Protein AF-A0A3M2DBS2-F1 (afdb_monomer)

Mean predicted aligned error: 8.45 Å

pLDDT: mean 73.21, std 15.37, range [33.34, 87.06]

Solvent-accessible surface area (backbone atoms only — not comparable to full-atom values): 4021 Å² total; per-residue (Å²): 114,43,48,35,38,41,44,36,78,89,82,70,46,75,80,47,73,49,76,33,90,46,88,85,27,68,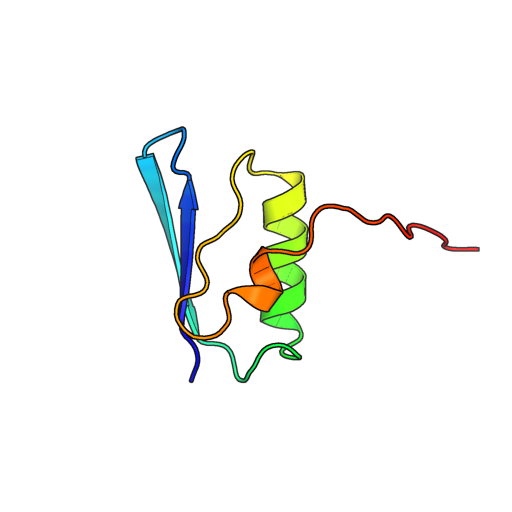68,54,49,51,52,52,54,52,38,69,75,76,40,96,50,65,51,46,31,80,74,45,53,70,76,48,64,66,72,87,78,82,77,93,74,81,128

Foldseek 3Di:
DWKWWAAAPVVRDTPDMDDAPDLPGPVLLVVQVVCLVPGPDFTDTPPCVPSRPDRDPDDPDDD

Sequence (63 aa):
MPVFILFDTKTGYLYGHLFASGPQDPFLQEIVGWWSTHCSTPPIGLDHPEVISAPNSGHFSAN

Structure (mmCIF, N/CA/C/O backbone):
data_AF-A0A3M2DBS2-F1
#
_entry.id   AF-A0A3M2DBS2-F1
#
loop_
_atom_site.group_PDB
_atom_site.id
_atom_site.type_symbol
_atom_site.label_atom_id
_atom_site.label_alt_id
_atom_site.label_comp_id
_atom_site.label_asym_id
_atom_site.label_entity_id
_atom_site.label_seq_id
_atom_site.pdbx_PDB_ins_code
_atom_site.Cartn_x
_atom_site.Cartn_y
_atom_site.Cartn_z
_atom_site.occupancy
_atom_site.B_iso_or_equiv
_atom_site.auth_seq_id
_atom_site.auth_comp_id
_atom_site.auth_asym_id
_atom_site.auth_atom_id
_atom_site.pdbx_PDB_model_num
ATOM 1 N N . MET A 1 1 ? 2.035 -0.843 -15.729 1.00 68.75 1 MET A N 1
ATOM 2 C CA . MET A 1 1 ? 2.407 -0.041 -14.547 1.00 68.75 1 MET A CA 1
ATOM 3 C C . MET A 1 1 ? 1.550 -0.534 -13.409 1.00 68.75 1 MET A C 1
ATOM 5 O O . MET A 1 1 ? 0.338 -0.387 -13.531 1.00 68.75 1 MET A O 1
ATOM 9 N N . PRO A 1 2 ? 2.135 -1.194 -12.403 1.00 71.25 2 PRO A N 1
ATOM 10 C CA . PRO A 1 2 ? 1.375 -1.716 -11.282 1.00 71.25 2 PRO A CA 1
ATOM 11 C C . PRO A 1 2 ? 0.609 -0.633 -10.518 1.00 71.25 2 PRO A C 1
ATOM 13 O O . PRO A 1 2 ? 1.124 0.473 -10.319 1.00 71.25 2 PRO A O 1
ATOM 16 N N . VAL A 1 3 ? -0.609 -0.974 -10.095 1.00 76.50 3 VAL A N 1
ATOM 17 C CA . VAL A 1 3 ? -1.514 -0.109 -9.330 1.00 76.50 3 VAL A CA 1
ATOM 18 C C . VAL A 1 3 ? -1.528 -0.525 -7.864 1.00 76.50 3 VAL A C 1
ATOM 20 O O . VAL A 1 3 ? -1.794 -1.682 -7.524 1.00 76.50 3 VAL A O 1
ATOM 23 N N . PHE A 1 4 ? -1.313 0.453 -6.988 1.00 77.50 4 PHE A N 1
ATOM 24 C CA . PHE A 1 4 ? -1.446 0.286 -5.546 1.00 77.50 4 PHE A CA 1
ATOM 25 C C . PHE A 1 4 ? -2.560 1.186 -5.025 1.00 77.50 4 PHE A C 1
ATOM 27 O O . PHE A 1 4 ? -2.617 2.378 -5.333 1.00 77.50 4 PHE A O 1
ATOM 34 N N . ILE A 1 5 ? -3.454 0.593 -4.243 1.00 80.00 5 ILE A N 1
ATOM 35 C CA . ILE A 1 5 ? -4.596 1.240 -3.616 1.00 80.00 5 ILE A CA 1
ATOM 36 C C . ILE A 1 5 ? -4.276 1.447 -2.138 1.00 80.00 5 ILE A C 1
ATOM 38 O O . ILE A 1 5 ? -4.029 0.510 -1.375 1.00 80.00 5 ILE A O 1
ATOM 42 N N . LEU A 1 6 ? -4.325 2.710 -1.745 1.00 81.19 6 LEU A N 1
ATOM 43 C CA . LEU A 1 6 ? -4.114 3.180 -0.392 1.00 81.19 6 LEU A CA 1
ATOM 44 C C . LEU A 1 6 ? -5.478 3.299 0.294 1.00 81.19 6 LEU A C 1
ATOM 46 O O . LEU A 1 6 ? -6.084 4.372 0.329 1.00 81.19 6 LEU A O 1
ATOM 50 N N . PHE A 1 7 ? -5.998 2.180 0.792 1.00 81.12 7 PHE A N 1
ATOM 51 C CA . PHE A 1 7 ? -7.319 2.100 1.414 1.00 81.12 7 PHE A CA 1
ATOM 52 C C . PHE A 1 7 ? -7.219 1.570 2.840 1.00 81.12 7 PHE A C 1
ATOM 54 O O . PHE A 1 7 ? -6.719 0.468 3.056 1.00 81.12 7 PHE A O 1
ATOM 61 N N . ASP A 1 8 ? -7.726 2.338 3.802 1.00 76.69 8 ASP A N 1
ATOM 62 C CA . ASP A 1 8 ? -7.828 1.879 5.181 1.00 76.69 8 ASP A CA 1
ATOM 63 C C . ASP A 1 8 ? -9.162 1.1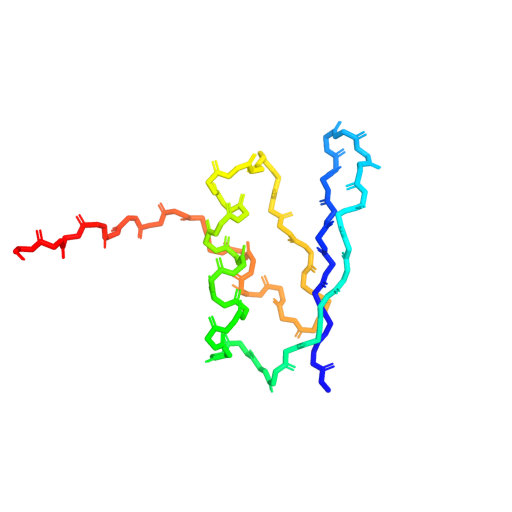62 5.402 1.00 76.69 8 ASP A C 1
ATOM 65 O O . ASP A 1 8 ? -10.220 1.782 5.530 1.00 76.69 8 ASP A O 1
ATOM 69 N N . THR A 1 9 ? -9.106 -0.166 5.493 1.00 75.06 9 THR A N 1
ATOM 70 C CA . THR A 1 9 ? -10.292 -1.011 5.694 1.00 75.06 9 THR A CA 1
ATOM 71 C C . THR A 1 9 ? -10.945 -0.820 7.063 1.00 75.06 9 THR A C 1
ATOM 73 O O . THR A 1 9 ? -12.116 -1.163 7.225 1.00 75.06 9 THR A O 1
ATOM 76 N N . LYS A 1 10 ? -10.231 -0.258 8.048 1.00 77.25 10 LYS A N 1
ATOM 77 C CA . LYS A 1 10 ? -10.761 -0.017 9.397 1.00 77.25 10 LYS A CA 1
ATOM 78 C C . LYS A 1 10 ? -11.672 1.205 9.438 1.00 77.25 10 LYS A C 1
ATOM 80 O O . LYS A 1 10 ? -12.713 1.170 10.088 1.00 77.25 10 LYS A O 1
ATOM 85 N N . THR A 1 11 ? -11.267 2.286 8.776 1.00 81.62 11 THR A N 1
ATOM 86 C CA . THR A 1 11 ? -12.037 3.538 8.709 1.00 81.62 11 THR A CA 1
ATOM 87 C C . THR A 1 11 ? -12.932 3.616 7.473 1.00 81.62 11 THR A C 1
ATOM 89 O O . THR A 1 11 ? -13.852 4.429 7.438 1.00 81.62 11 THR A O 1
ATOM 92 N N . GLY A 1 12 ? -12.685 2.771 6.467 1.00 80.56 12 GLY A N 1
ATOM 93 C CA . GLY A 1 12 ? -13.339 2.840 5.163 1.00 80.56 12 GLY A CA 1
ATOM 94 C C . GLY A 1 12 ? -12.844 4.008 4.305 1.00 80.56 12 GLY A C 1
ATOM 95 O O . GLY A 1 12 ? -13.519 4.381 3.347 1.00 80.56 12 GLY A O 1
ATOM 96 N N . TYR A 1 13 ? -11.701 4.612 4.648 1.00 82.56 13 TYR A N 1
ATOM 97 C CA . TYR A 1 13 ? -11.182 5.791 3.962 1.00 82.56 13 TYR A CA 1
ATOM 98 C C . TYR A 1 13 ? -10.232 5.415 2.818 1.00 82.56 13 TYR A C 1
ATOM 100 O O . TYR A 1 13 ? -9.258 4.681 3.004 1.00 82.56 13 TYR A O 1
ATOM 108 N N . LEU A 1 14 ? -10.496 5.958 1.627 1.00 83.69 14 LEU A N 1
ATOM 109 C CA . LEU A 1 14 ? -9.598 5.873 0.476 1.00 83.69 14 LEU A CA 1
ATOM 110 C C . LEU A 1 14 ? -8.667 7.087 0.471 1.00 83.69 14 LEU A C 1
ATOM 112 O O . LEU A 1 14 ? -9.094 8.201 0.177 1.00 83.69 14 LEU A O 1
ATOM 116 N N . TYR A 1 15 ? -7.389 6.856 0.755 1.00 81.31 15 TYR A N 1
ATOM 117 C CA . TYR A 1 15 ? -6.356 7.888 0.678 1.00 81.31 15 TYR A CA 1
ATOM 118 C C . TYR A 1 15 ? -5.943 8.166 -0.770 1.00 81.31 15 TYR A C 1
ATOM 120 O O . TYR A 1 15 ? -5.593 9.296 -1.101 1.00 81.31 15 TYR A O 1
ATOM 128 N N . GLY A 1 16 ? -6.014 7.158 -1.645 1.00 83.88 16 GLY A N 1
ATOM 129 C CA . GLY A 1 16 ? -5.799 7.329 -3.078 1.00 83.88 16 GLY A CA 1
ATOM 130 C C . GLY A 1 16 ? -5.307 6.069 -3.780 1.00 83.88 16 GLY A C 1
ATOM 131 O O . GLY A 1 16 ? -5.378 4.959 -3.249 1.00 83.88 16 GLY A O 1
ATOM 132 N N . HIS A 1 17 ? -4.794 6.261 -4.991 1.00 85.00 17 HIS A N 1
ATOM 133 C CA . HIS A 1 17 ? -4.100 5.238 -5.763 1.00 85.00 17 HIS A CA 1
ATOM 134 C C . HIS A 1 17 ? -2.778 5.795 -6.295 1.00 85.00 17 HIS A C 1
ATOM 136 O O . HIS A 1 17 ? -2.671 6.988 -6.592 1.00 85.00 17 HIS A O 1
ATOM 142 N N . LEU A 1 18 ? -1.790 4.932 -6.483 1.00 84.50 18 LEU A N 1
ATOM 143 C CA . LEU A 1 18 ? -0.522 5.288 -7.112 1.00 84.50 18 LEU A CA 1
ATOM 144 C C . LEU A 1 18 ? -0.157 4.267 -8.184 1.00 84.50 18 LEU A C 1
ATOM 146 O O . LEU A 1 18 ? -0.499 3.086 -8.091 1.00 84.50 18 LEU A O 1
ATOM 150 N N . PHE A 1 19 ? 0.555 4.750 -9.195 1.00 84.12 19 PHE A N 1
ATOM 151 C CA . PHE A 1 19 ? 1.169 3.919 -10.215 1.00 84.12 19 PHE A CA 1
ATOM 152 C C . PHE A 1 19 ? 2.666 3.887 -9.955 1.00 84.12 19 PHE A C 1
ATOM 154 O O . PHE A 1 19 ? 3.285 4.944 -9.842 1.00 84.12 19 PHE A O 1
ATOM 161 N N . ALA A 1 20 ? 3.235 2.692 -9.883 1.00 80.31 20 ALA A N 1
ATOM 162 C CA . ALA A 1 20 ? 4.672 2.520 -9.731 1.00 80.31 20 ALA A CA 1
ATOM 163 C C . ALA A 1 20 ? 5.274 1.885 -10.984 1.00 80.31 20 ALA A C 1
ATOM 165 O O . ALA A 1 20 ? 4.579 1.254 -11.787 1.00 80.31 20 ALA 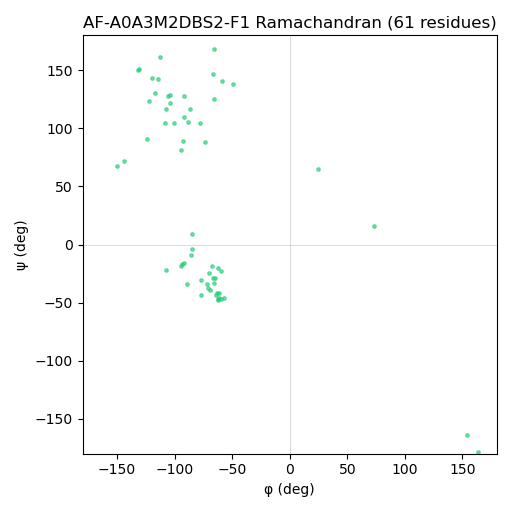A O 1
ATOM 166 N N . SER A 1 21 ? 6.585 2.028 -11.140 1.00 84.44 21 SER A N 1
ATOM 167 C CA . SER A 1 21 ? 7.348 1.355 -12.197 1.00 84.44 21 SER A CA 1
ATOM 168 C C . SER A 1 21 ? 7.456 -0.157 -11.954 1.00 84.44 21 SER A C 1
ATOM 170 O O . SER A 1 21 ? 7.659 -0.930 -12.888 1.00 84.44 21 SER A O 1
ATOM 172 N N . GLY A 1 22 ? 7.332 -0.574 -10.692 1.00 82.94 22 GLY A N 1
ATOM 173 C CA . GLY A 1 22 ? 7.538 -1.936 -10.212 1.00 82.94 22 GLY A CA 1
ATOM 174 C C . GLY A 1 22 ? 7.708 -1.973 -8.685 1.00 82.94 22 GLY A C 1
ATOM 175 O O . GLY A 1 22 ? 7.668 -0.922 -8.048 1.00 82.94 22 GLY A O 1
ATOM 176 N N . PRO A 1 23 ? 7.939 -3.155 -8.092 1.00 77.56 23 PRO A N 1
ATOM 177 C CA . PRO A 1 23 ? 8.124 -3.319 -6.646 1.00 77.56 23 PRO A CA 1
ATOM 178 C C . PRO A 1 23 ? 9.382 -2.622 -6.095 1.00 77.56 23 PRO A C 1
ATOM 180 O O . PRO A 1 23 ? 9.386 -2.168 -4.957 1.00 77.56 23 PRO A O 1
ATOM 183 N N . GLN A 1 24 ? 10.428 -2.472 -6.911 1.00 83.19 24 GLN A N 1
ATOM 184 C CA . GLN A 1 24 ? 11.665 -1.741 -6.579 1.00 83.19 24 GLN A CA 1
ATOM 185 C C . GLN A 1 24 ? 11.586 -0.223 -6.823 1.00 83.19 24 GLN A C 1
ATOM 187 O O . GLN A 1 24 ? 12.604 0.467 -6.775 1.00 83.19 24 GLN A O 1
ATOM 192 N N . ASP A 1 25 ? 10.402 0.312 -7.117 1.00 86.44 25 ASP A N 1
ATOM 193 C CA . ASP A 1 25 ? 10.215 1.751 -7.278 1.00 86.44 25 ASP A CA 1
ATOM 194 C C . ASP A 1 25 ? 10.446 2.478 -5.932 1.00 86.44 25 ASP A C 1
ATOM 196 O O . ASP A 1 25 ? 9.821 2.120 -4.929 1.00 86.44 25 ASP A O 1
ATOM 200 N N . PRO A 1 26 ? 11.346 3.477 -5.867 1.00 85.31 26 PRO A N 1
ATOM 201 C CA . PRO A 1 26 ? 11.703 4.123 -4.606 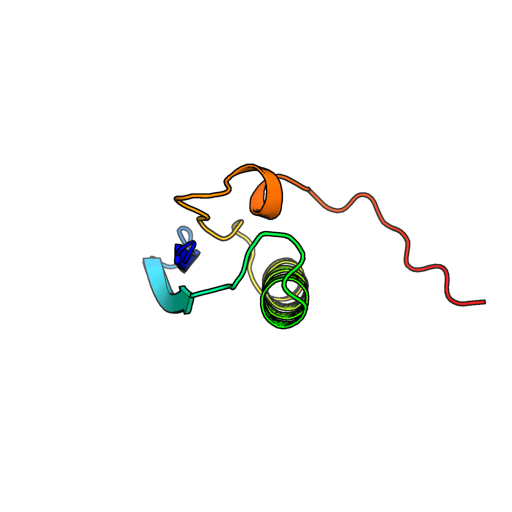1.00 85.31 26 PRO A CA 1
ATOM 202 C C . PRO A 1 26 ? 10.533 4.893 -3.985 1.00 85.31 26 PRO A C 1
ATOM 204 O O . PRO A 1 26 ? 10.399 4.905 -2.763 1.00 85.31 26 PRO A O 1
ATOM 207 N N . PHE A 1 27 ? 9.655 5.479 -4.806 1.00 85.7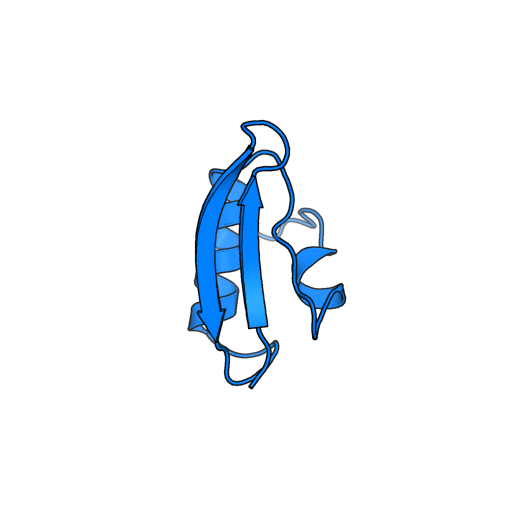5 27 PHE A N 1
ATOM 208 C CA . PHE A 1 27 ? 8.477 6.190 -4.315 1.00 85.75 27 PHE A CA 1
ATOM 209 C C . PHE A 1 27 ? 7.458 5.215 -3.716 1.00 85.75 27 PHE A C 1
ATOM 211 O O . PHE A 1 27 ? 6.882 5.480 -2.662 1.00 85.75 27 PHE A O 1
ATOM 218 N N . LEU A 1 28 ? 7.282 4.044 -4.336 1.00 83.56 28 LEU A N 1
ATOM 219 C CA . LEU A 1 28 ? 6.446 2.981 -3.775 1.00 83.56 28 LEU A CA 1
ATOM 220 C C . LEU A 1 28 ? 6.952 2.529 -2.398 1.00 83.56 28 LEU A C 1
ATOM 222 O O . LEU A 1 28 ? 6.156 2.413 -1.467 1.00 83.56 28 LEU A O 1
ATOM 226 N N . GLN A 1 29 ? 8.258 2.291 -2.262 1.00 85.12 29 GLN A N 1
ATOM 227 C CA . GLN A 1 29 ? 8.862 1.859 -0.997 1.00 85.12 29 GLN A CA 1
ATOM 228 C C . GLN A 1 29 ? 8.672 2.903 0.114 1.00 85.12 29 GLN A C 1
ATOM 230 O O . GLN A 1 29 ? 8.321 2.548 1.241 1.00 85.12 29 GLN A O 1
ATOM 235 N N . GLU A 1 30 ? 8.829 4.189 -0.208 1.00 87.06 30 GLU A N 1
ATOM 236 C CA . GLU A 1 30 ? 8.590 5.289 0.732 1.00 87.06 30 GLU A CA 1
ATOM 237 C C . GLU A 1 30 ? 7.128 5.335 1.201 1.00 87.06 30 GLU A C 1
ATOM 239 O O . GLU A 1 30 ? 6.866 5.398 2.404 1.00 87.06 30 GLU A O 1
ATOM 244 N N . ILE A 1 31 ? 6.170 5.237 0.274 1.00 84.81 31 ILE A N 1
ATOM 245 C CA . ILE A 1 31 ? 4.739 5.252 0.603 1.00 84.81 31 ILE A CA 1
ATOM 246 C C . ILE A 1 31 ? 4.347 4.043 1.455 1.00 84.81 31 ILE A C 1
ATOM 248 O O . ILE A 1 31 ? 3.618 4.203 2.434 1.00 84.81 31 ILE A O 1
ATOM 252 N N . VAL A 1 32 ? 4.833 2.844 1.124 1.00 82.81 32 VAL A N 1
ATOM 253 C CA . VAL A 1 32 ? 4.563 1.629 1.911 1.00 82.81 32 VAL A CA 1
ATOM 254 C C . VAL A 1 32 ? 5.146 1.758 3.322 1.00 82.81 32 VAL A C 1
ATOM 256 O O . VAL A 1 32 ? 4.462 1.440 4.298 1.00 82.81 32 VAL A O 1
ATOM 259 N N . GLY A 1 33 ? 6.362 2.298 3.457 1.00 84.44 33 GLY A N 1
ATOM 260 C CA . GLY A 1 33 ? 6.970 2.578 4.759 1.00 84.44 33 GLY A CA 1
ATOM 261 C C . GLY A 1 33 ? 6.175 3.604 5.571 1.00 84.44 33 GLY A C 1
ATOM 262 O O . GLY A 1 33 ? 5.835 3.349 6.732 1.00 84.44 33 GLY A O 1
ATOM 263 N N . TRP A 1 34 ? 5.789 4.725 4.957 1.00 85.69 34 TRP A N 1
ATOM 264 C CA . TRP A 1 34 ? 4.930 5.726 5.594 1.00 85.69 34 TRP A CA 1
ATOM 265 C C . TRP A 1 34 ? 3.604 5.111 6.057 1.00 85.69 34 TRP 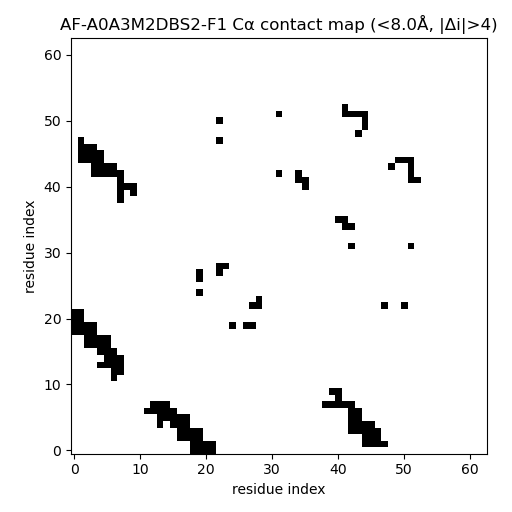A C 1
ATOM 267 O O . TRP A 1 34 ? 3.204 5.303 7.208 1.00 85.69 34 TRP A O 1
ATOM 277 N N . TRP A 1 35 ? 2.967 4.310 5.200 1.00 83.50 35 TRP A N 1
ATOM 278 C CA . TRP A 1 35 ? 1.697 3.647 5.480 1.00 83.50 35 TRP A CA 1
ATOM 279 C C . TRP A 1 35 ? 1.799 2.682 6.658 1.00 83.50 35 TRP A C 1
ATOM 281 O O . TRP A 1 35 ? 0.979 2.747 7.568 1.00 83.50 35 TRP A O 1
ATOM 291 N N . SER A 1 36 ? 2.840 1.845 6.701 1.00 80.75 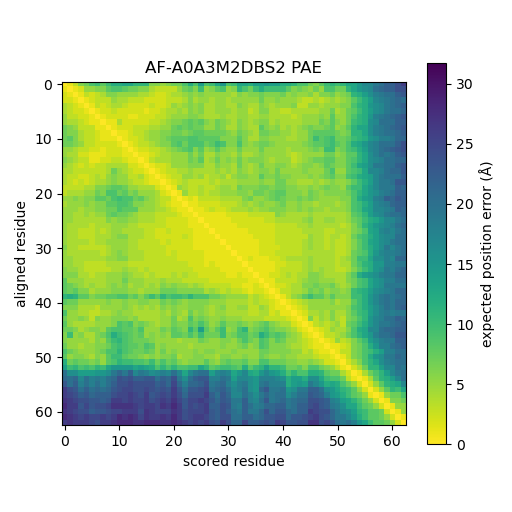36 SER A N 1
ATOM 292 C CA . SER A 1 36 ? 3.070 0.919 7.822 1.00 80.75 36 SER A CA 1
ATOM 293 C C . SER A 1 36 ? 3.247 1.621 9.176 1.00 8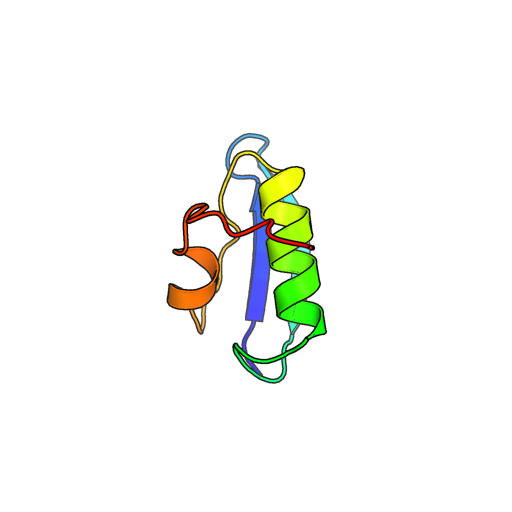0.75 36 SER A C 1
ATOM 295 O O . SER A 1 36 ? 3.003 1.018 10.219 1.00 80.75 36 SER A O 1
ATOM 297 N N . THR A 1 37 ? 3.642 2.899 9.162 1.00 84.44 37 THR A N 1
ATOM 298 C CA . THR A 1 37 ? 3.843 3.710 10.370 1.00 84.44 37 THR A CA 1
ATOM 299 C C . THR A 1 37 ? 2.564 4.436 10.802 1.00 84.44 37 THR A C 1
ATOM 301 O O . THR A 1 37 ? 2.338 4.624 11.996 1.00 84.44 37 THR A O 1
ATOM 304 N N . HIS A 1 38 ? 1.724 4.855 9.850 1.00 81.44 38 HIS A N 1
ATOM 305 C CA . HIS A 1 38 ? 0.576 5.737 10.110 1.00 81.44 38 HIS A CA 1
ATOM 306 C C . HIS A 1 38 ? -0.784 5.035 10.034 1.00 81.44 38 HIS A C 1
ATOM 308 O O . HIS A 1 38 ? -1.758 5.514 10.616 1.00 81.44 38 HIS A O 1
ATOM 314 N N . CYS A 1 39 ? -0.866 3.903 9.340 1.00 79.12 39 CYS A N 1
ATOM 315 C CA . CYS A 1 39 ? -2.101 3.173 9.098 1.00 79.12 39 CYS A CA 1
ATOM 316 C C . CYS A 1 39 ? -2.055 1.808 9.794 1.00 79.12 39 CYS A C 1
ATOM 318 O O . CYS A 1 39 ? -1.027 1.142 9.860 1.00 79.12 39 CYS A O 1
ATOM 320 N N . SER A 1 40 ? -3.196 1.374 10.336 1.00 73.44 40 SER A N 1
ATOM 321 C CA . SER A 1 40 ? -3.295 0.094 11.059 1.00 73.44 40 SER A CA 1
ATOM 322 C C . SER A 1 40 ? -3.547 -1.111 10.147 1.00 73.44 40 SER A C 1
ATOM 324 O O . SER A 1 40 ? -3.553 -2.245 10.619 1.00 73.44 40 SER A O 1
ATOM 326 N N . THR A 1 41 ? -3.827 -0.872 8.869 1.00 77.81 41 THR A N 1
ATOM 327 C CA . THR A 1 41 ? -4.195 -1.885 7.878 1.00 77.81 41 THR A CA 1
ATOM 328 C C . THR A 1 41 ? -3.161 -1.873 6.755 1.00 77.81 41 THR A C 1
ATOM 330 O O . THR A 1 41 ? -2.654 -0.801 6.430 1.00 77.81 41 THR A O 1
ATOM 333 N N . PRO A 1 42 ? -2.787 -3.026 6.177 1.00 73.06 42 PRO A N 1
ATOM 334 C CA . PRO A 1 42 ? -1.861 -3.042 5.051 1.00 73.06 42 PRO A CA 1
ATOM 335 C C . PRO A 1 42 ? -2.512 -2.387 3.818 1.00 73.06 42 PRO A C 1
ATOM 337 O O . PRO A 1 42 ? -3.727 -2.520 3.639 1.00 73.06 42 PRO A O 1
ATOM 340 N N . PRO A 1 43 ? -1.739 -1.697 2.958 1.00 75.12 43 PRO A N 1
ATOM 341 C CA . PRO A 1 43 ? -2.262 -1.206 1.687 1.00 75.12 43 PRO A CA 1
ATOM 342 C C . PRO A 1 43 ? -2.632 -2.384 0.768 1.00 75.12 43 PRO A C 1
ATOM 344 O O . PRO A 1 43 ? -2.265 -3.525 1.040 1.00 75.12 43 PRO A O 1
ATOM 347 N N . ILE A 1 44 ? -3.340 -2.123 -0.336 1.00 79.19 44 ILE A N 1
ATOM 348 C CA . ILE A 1 44 ? -3.755 -3.141 -1.317 1.00 79.19 44 ILE A CA 1
ATOM 349 C C . ILE A 1 44 ? -2.922 -2.972 -2.599 1.00 79.19 44 ILE A C 1
ATOM 351 O O . ILE A 1 44 ? -3.023 -1.960 -3.283 1.00 79.19 44 ILE A O 1
ATOM 355 N N . GLY A 1 45 ? -2.114 -3.966 -2.959 1.00 74.06 45 GLY A N 1
ATOM 356 C CA . GLY A 1 45 ? -1.324 -4.019 -4.188 1.00 74.06 45 GLY A CA 1
ATOM 357 C C . GLY A 1 45 ? -1.939 -5.046 -5.124 1.00 74.06 45 GLY A C 1
ATOM 358 O O . GLY A 1 45 ? -1.808 -6.241 -4.876 1.00 74.06 45 GLY A O 1
ATOM 359 N N . LEU A 1 46 ? -2.636 -4.588 -6.168 1.00 66.94 46 LEU A N 1
ATOM 360 C CA . LEU A 1 46 ? -3.387 -5.474 -7.067 1.00 66.94 46 LEU A CA 1
ATOM 361 C C . LEU A 1 46 ? -2.464 -6.318 -7.949 1.00 66.94 46 LEU A C 1
ATOM 363 O O . LEU A 1 46 ? -2.739 -7.490 -8.182 1.00 66.94 46 LEU A O 1
ATOM 367 N N . ASP A 1 47 ? -1.361 -5.721 -8.399 1.00 75.19 47 ASP A N 1
ATOM 368 C CA . ASP A 1 47 ? -0.390 -6.375 -9.280 1.00 75.19 47 ASP A CA 1
ATOM 369 C C . ASP A 1 47 ? 0.779 -7.018 -8.512 1.00 75.19 47 ASP A C 1
ATOM 371 O O . ASP A 1 47 ? 1.467 -7.876 -9.056 1.00 75.19 47 ASP A O 1
ATOM 375 N N . HIS A 1 48 ? 0.998 -6.607 -7.255 1.00 75.06 48 HIS A N 1
ATOM 376 C CA . HIS A 1 48 ? 2.115 -7.047 -6.407 1.00 75.06 48 HIS A CA 1
ATOM 377 C C . HIS A 1 48 ? 1.701 -7.183 -4.928 1.00 75.06 48 HIS A C 1
ATOM 379 O O . HIS A 1 48 ? 2.090 -6.355 -4.091 1.00 75.06 48 HIS A O 1
ATOM 385 N N . PRO A 1 49 ? 0.900 -8.203 -4.568 1.00 73.19 49 PRO A N 1
ATOM 386 C CA . PRO A 1 49 ? 0.505 -8.449 -3.181 1.00 73.19 49 PRO A CA 1
ATOM 387 C C . PRO A 1 49 ? 1.696 -8.770 -2.261 1.00 73.19 49 PRO A C 1
ATOM 389 O O . PRO A 1 49 ? 1.611 -8.602 -1.047 1.00 73.19 49 PRO A O 1
ATOM 392 N N . GLU A 1 50 ? 2.834 -9.197 -2.797 1.00 78.38 50 GLU A N 1
ATOM 393 C CA . GLU A 1 50 ? 4.054 -9.475 -2.040 1.00 78.38 50 GLU A CA 1
ATOM 394 C C . GLU A 1 50 ? 4.683 -8.220 -1.409 1.00 78.38 50 GLU A C 1
ATOM 396 O O . GLU A 1 50 ? 5.280 -8.315 -0.339 1.00 78.38 50 GLU A O 1
ATOM 401 N N . VAL A 1 51 ? 4.501 -7.040 -2.014 1.00 74.25 51 VAL A N 1
ATOM 402 C CA . VAL A 1 51 ? 5.086 -5.769 -1.536 1.00 74.25 51 VAL A CA 1
ATOM 403 C C . VAL A 1 51 ? 4.403 -5.279 -0.259 1.00 74.25 51 VAL A C 1
ATOM 405 O O . VAL A 1 51 ? 5.033 -4.688 0.611 1.00 74.25 51 VAL A O 1
ATOM 408 N N . ILE A 1 52 ? 3.104 -5.543 -0.144 1.00 72.44 52 ILE A N 1
ATOM 409 C CA . ILE A 1 52 ? 2.254 -5.144 0.987 1.00 72.44 52 ILE A CA 1
ATOM 410 C C . ILE A 1 52 ? 2.175 -6.214 2.082 1.00 72.44 52 ILE A C 1
ATOM 412 O O . ILE A 1 52 ? 1.743 -5.925 3.195 1.00 72.44 52 ILE A O 1
ATOM 416 N N . SER A 1 53 ? 2.581 -7.449 1.771 1.00 60.91 53 SER A N 1
ATOM 417 C CA . SER A 1 53 ? 2.496 -8.592 2.685 1.00 60.91 53 SER A CA 1
ATOM 418 C C . SER A 1 53 ? 3.679 -8.701 3.642 1.00 60.91 53 SER A C 1
ATOM 420 O O . SER A 1 53 ? 3.655 -9.592 4.482 1.00 60.91 53 SER A O 1
ATOM 422 N N . ALA A 1 54 ? 4.700 -7.842 3.540 1.00 50.72 54 ALA A N 1
ATOM 423 C CA . ALA A 1 54 ? 5.832 -7.831 4.462 1.00 50.72 54 ALA A CA 1
ATOM 424 C C . ALA A 1 54 ? 5.436 -7.138 5.781 1.00 50.72 54 ALA A C 1
ATOM 426 O O . ALA A 1 54 ? 5.351 -5.908 5.830 1.00 50.72 54 ALA A O 1
ATOM 427 N N . PRO A 1 55 ? 5.203 -7.884 6.875 1.00 44.44 55 PRO A N 1
ATOM 428 C CA . PRO A 1 55 ? 4.975 -7.285 8.173 1.00 44.44 55 PRO A CA 1
ATOM 429 C C . PRO A 1 55 ? 6.341 -7.056 8.818 1.00 44.44 55 PRO A C 1
ATOM 431 O O . PRO A 1 55 ? 7.039 -8.026 9.088 1.00 44.44 55 PRO A O 1
ATOM 434 N N . ASN A 1 56 ? 6.722 -5.800 9.070 1.00 44.72 56 ASN A N 1
ATOM 435 C CA . ASN A 1 56 ? 7.672 -5.400 10.119 1.00 44.72 56 ASN A CA 1
ATOM 436 C C . ASN A 1 56 ? 8.682 -6.484 10.575 1.00 44.72 56 ASN A C 1
ATOM 438 O O . ASN A 1 56 ? 8.668 -6.900 11.733 1.00 44.72 56 ASN A O 1
ATOM 442 N N . SER A 1 57 ? 9.589 -6.940 9.709 1.00 37.28 57 SER A N 1
ATOM 443 C CA . SER A 1 57 ? 10.814 -7.600 10.172 1.00 37.28 57 SER A CA 1
ATOM 444 C C . SER A 1 57 ? 11.871 -6.512 10.265 1.00 37.28 57 SER A C 1
ATOM 446 O O . SER A 1 57 ? 12.519 -6.170 9.277 1.00 37.28 57 SER A O 1
ATOM 448 N N . GLY A 1 58 ? 11.928 -5.887 11.440 1.00 46.22 58 GLY A N 1
ATOM 449 C CA . GLY A 1 58 ? 12.724 -4.699 11.697 1.00 46.22 58 GLY A CA 1
ATOM 450 C C . GLY A 1 58 ? 14.172 -4.806 11.224 1.00 46.22 58 GLY A C 1
ATOM 451 O O . GLY A 1 58 ? 14.854 -5.803 11.447 1.00 46.22 58 GLY A O 1
ATOM 452 N N . HIS A 1 59 ? 14.652 -3.715 10.639 1.00 35.31 59 HIS A N 1
ATOM 453 C CA . HIS A 1 59 ? 16.062 -3.362 10.684 1.00 35.31 59 HIS A CA 1
ATOM 454 C C . HIS A 1 59 ? 16.211 -1.837 10.624 1.00 35.31 59 HIS A C 1
ATOM 456 O O . HIS A 1 59 ? 16.729 -1.273 9.668 1.00 35.31 59 HIS A O 1
ATOM 462 N N . PHE A 1 60 ? 15.764 -1.154 11.680 1.00 42.19 60 PHE A N 1
ATOM 463 C CA . PHE A 1 60 ? 16.446 0.073 12.084 1.00 42.19 60 PHE A CA 1
ATOM 464 C C . PHE A 1 60 ? 17.765 -0.363 12.740 1.00 42.19 60 PHE A C 1
ATOM 466 O O . PHE A 1 60 ? 17.826 -0.618 13.939 1.00 42.19 60 PHE A O 1
ATOM 473 N N . SER A 1 61 ? 18.811 -0.513 11.930 1.00 33.53 61 SER A N 1
ATOM 474 C CA . SER A 1 61 ? 20.193 -0.421 12.396 1.00 33.53 61 SER A CA 1
ATOM 475 C C . SER A 1 61 ? 20.862 0.648 11.548 1.00 33.53 61 SER A C 1
ATOM 477 O O .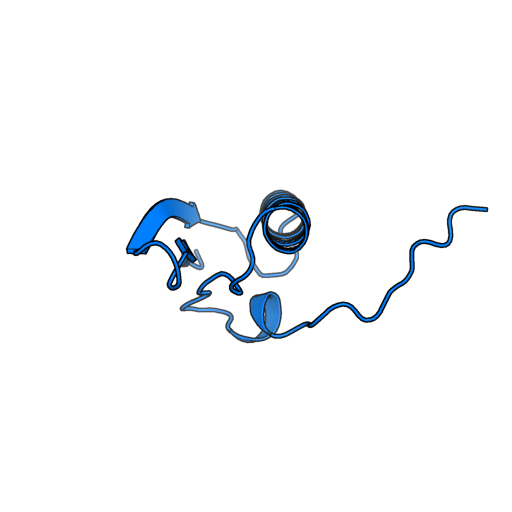 SER A 1 61 ? 21.339 0.388 10.447 1.00 33.53 61 SER A O 1
ATOM 479 N N . ALA A 1 62 ? 20.807 1.882 12.041 1.00 33.34 62 ALA A N 1
ATOM 480 C CA . ALA A 1 62 ? 21.761 2.904 11.660 1.00 33.34 62 ALA A CA 1
ATOM 481 C C . ALA A 1 62 ? 22.768 2.978 12.808 1.00 33.34 62 ALA A C 1
ATOM 483 O O . ALA A 1 62 ? 22.438 3.421 13.910 1.00 33.34 62 ALA A O 1
ATOM 484 N N . ASN A 1 63 ? 23.942 2.412 12.538 1.00 34.22 63 ASN A N 1
ATOM 485 C CA . ASN A 1 63 ? 25.196 2.746 13.203 1.00 34.22 63 ASN A CA 1
ATOM 486 C C . ASN A 1 63 ? 25.557 4.207 12.901 1.00 34.22 63 ASN A C 1
ATOM 488 O O . ASN A 1 63 ? 25.243 4.648 11.770 1.00 34.22 63 ASN A O 1
#

Radius of gyration: 11.9 Å; Cα contacts (8 Å, |Δi|>4): 83; chains: 1; bounding box: 38×17×28 Å

Secondary structure (DSSP, 8-state):
--EEEEEETTTTEEEEEEE-SSTT-HHHHHHHHHHHHH-SS--EESS-HHHH-----------

Nearest PDB structures (foldseek):
  5xkq-assembly1_A  TM=4.659E-01  e=3.405E+00  Mycolicibacterium smegmatis MC2 155
  5ggl-assembly1_A  TM=3.680E-01  e=6.596E+00  Homo sapiens